Protein AF-A0A7Z8G4G0-F1 (afdb_monomer)

Mean predicted aligned error: 8.65 Å

pLDDT: mean 87.5, std 10.57, range [51.09, 97.0]

Foldseek 3Di:
DDDDPPDPPPDDPVVVVVVVVVVVVVCVVVVVVVVVVVVVVVVVVQVVLQVLVLVLLVVVCVVVPNFQADDPVNSCVVVSDPPVSSVVCVVQVWDGDRNHIDGDD

Solvent-accessible surface area (backbone atoms only — not comparable to full-atom values): 6206 Å² total; per-residue (Å²): 137,86,84,79,78,82,82,82,85,81,79,52,72,66,56,54,50,54,50,52,51,54,51,50,56,50,47,66,60,47,51,60,57,52,51,54,50,51,51,52,50,52,50,54,52,48,54,52,47,48,52,53,52,43,53,42,48,53,53,50,26,70,75,69,64,70,64,81,60,55,49,69,68,55,35,38,75,73,62,68,37,54,70,69,5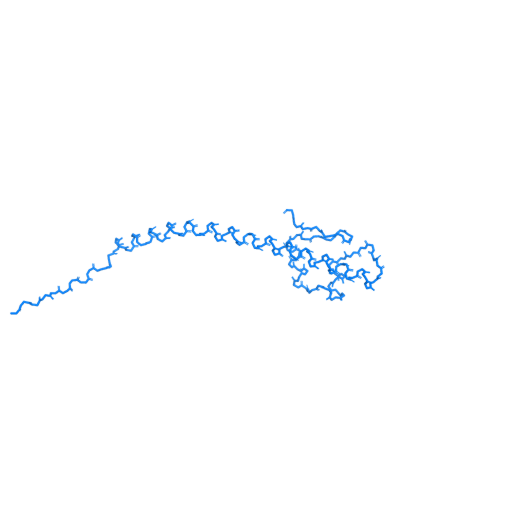3,51,51,51,37,53,77,54,50,43,44,65,61,39,78,46,69,43,67,50,134

Secondary structure (DSSP, 8-state):
------------HHHHHHHHHHHHHHHHHHHHHHHHHHHHHHHHHHHHHHHHHHHHHHHHHHHHT--S---HHHHHHTTSS-HHHHHHHHHTT-EEETTEEE---

Structure (mmCIF, N/CA/C/O backbone):
data_AF-A0A7Z8G4G0-F1
#
_entry.id   AF-A0A7Z8G4G0-F1
#
loop_
_atom_site.group_PDB
_atom_site.id
_atom_site.type_symbol
_atom_site.label_atom_id
_atom_site.label_alt_id
_atom_site.label_comp_id
_atom_site.label_asym_id
_atom_site.label_entity_id
_atom_site.label_seq_id
_atom_site.pdbx_PDB_ins_code
_atom_site.Cartn_x
_atom_site.Cartn_y
_atom_site.Cartn_z
_atom_site.occupancy
_atom_site.B_iso_or_equiv
_atom_site.auth_seq_id
_atom_site.auth_comp_id
_atom_site.auth_asym_id
_atom_site.auth_atom_id
_atom_site.pdbx_PDB_model_num
ATOM 1 N N . MET A 1 1 ? 6.127 -0.836 -74.094 1.00 51.09 1 MET A N 1
ATOM 2 C CA . MET A 1 1 ? 5.560 -0.507 -72.765 1.00 51.09 1 MET A CA 1
ATOM 3 C C . MET A 1 1 ? 6.464 -1.092 -71.682 1.00 51.09 1 MET A C 1
ATOM 5 O O . MET A 1 1 ? 6.542 -2.308 -71.582 1.00 51.09 1 MET A O 1
ATOM 9 N N . LYS A 1 2 ? 7.212 -0.272 -70.929 1.00 52.12 2 LYS A N 1
ATOM 10 C CA . LYS A 1 2 ? 8.091 -0.760 -69.847 1.00 52.12 2 LYS A CA 1
ATOM 11 C C . LYS A 1 2 ? 7.296 -0.796 -68.535 1.00 52.12 2 LYS A C 1
ATOM 13 O O . LYS A 1 2 ? 6.942 0.255 -68.011 1.00 52.12 2 LYS A O 1
ATOM 18 N N . LYS A 1 3 ? 6.981 -1.995 -68.032 1.00 61.06 3 LYS A N 1
ATOM 19 C CA . LYS A 1 3 ? 6.353 -2.195 -66.714 1.00 61.06 3 LYS A CA 1
ATOM 20 C C . LYS A 1 3 ? 7.363 -1.822 -65.624 1.00 61.06 3 LYS A C 1
ATOM 22 O O . LYS A 1 3 ? 8.411 -2.450 -65.515 1.00 61.06 3 LYS A O 1
ATOM 27 N N . LYS A 1 4 ? 7.050 -0.792 -64.838 1.00 63.50 4 LYS A N 1
ATOM 28 C CA . LYS A 1 4 ? 7.813 -0.392 -63.651 1.00 63.50 4 LYS A CA 1
ATOM 29 C C . LYS A 1 4 ? 7.465 -1.385 -62.536 1.00 63.50 4 LYS A C 1
ATOM 31 O O . LYS A 1 4 ? 6.338 -1.380 -62.051 1.00 63.50 4 LYS A O 1
ATOM 36 N N . LEU A 1 5 ? 8.386 -2.285 -62.194 1.00 64.62 5 LEU A N 1
ATOM 37 C CA . LEU A 1 5 ? 8.231 -3.168 -61.038 1.00 64.62 5 LEU A CA 1
ATOM 38 C C . LEU A 1 5 ? 8.362 -2.302 -59.779 1.00 64.62 5 LEU A C 1
ATOM 40 O O . LEU A 1 5 ? 9.416 -1.720 -59.534 1.00 64.62 5 LEU A O 1
ATOM 44 N N . LEU A 1 6 ? 7.272 -2.148 -59.028 1.00 64.94 6 LEU A N 1
ATOM 45 C CA . LEU A 1 6 ? 7.287 -1.479 -57.729 1.00 64.94 6 LEU A CA 1
ATOM 46 C C . LEU A 1 6 ? 8.013 -2.404 -56.745 1.00 64.94 6 LEU A C 1
ATOM 48 O O . LEU A 1 6 ? 7.495 -3.448 -56.359 1.00 64.94 6 LEU A O 1
ATOM 52 N N . ASN A 1 7 ? 9.253 -2.051 -56.418 1.00 63.97 7 ASN A N 1
ATOM 53 C CA . ASN A 1 7 ? 10.113 -2.802 -55.515 1.00 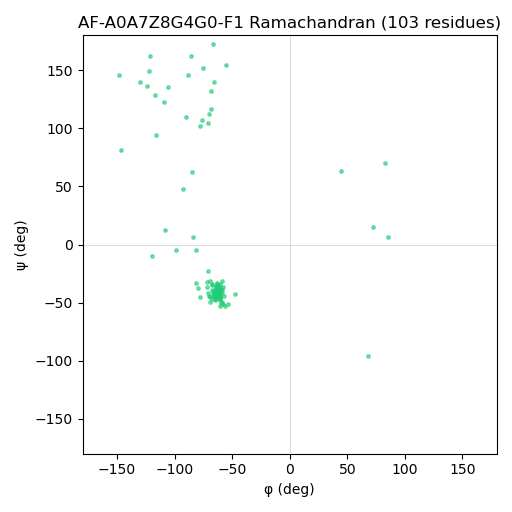63.97 7 ASN A CA 1
ATOM 54 C C . ASN A 1 7 ? 9.698 -2.530 -54.060 1.00 63.97 7 ASN A C 1
ATOM 56 O O . ASN A 1 7 ? 10.012 -1.475 -53.516 1.00 63.97 7 ASN A O 1
ATOM 60 N N . ASN A 1 8 ? 8.983 -3.473 -53.448 1.00 64.25 8 ASN A N 1
ATOM 61 C CA . ASN A 1 8 ? 8.419 -3.375 -52.096 1.00 64.25 8 ASN A CA 1
ATOM 62 C C . ASN A 1 8 ? 9.373 -3.952 -51.021 1.00 64.25 8 ASN A C 1
ATOM 64 O O . ASN A 1 8 ? 8.972 -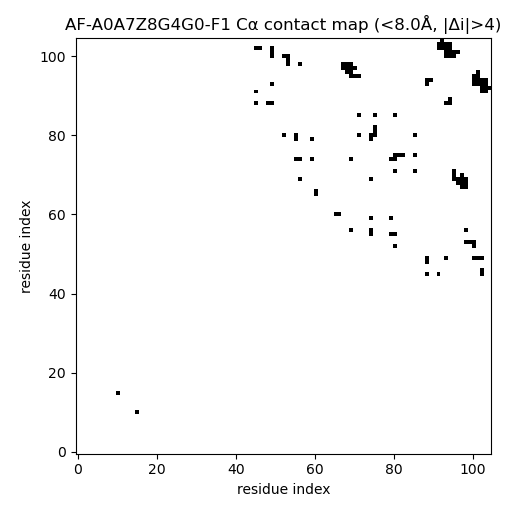4.748 -50.174 1.00 64.25 8 ASN A O 1
ATOM 68 N N . ASN A 1 9 ? 10.653 -3.572 -51.048 1.00 67.38 9 ASN A N 1
ATOM 69 C CA . ASN A 1 9 ? 11.671 -4.082 -50.115 1.00 67.38 9 ASN A CA 1
ATOM 70 C C . ASN A 1 9 ? 11.681 -3.288 -48.794 1.00 67.38 9 ASN A C 1
ATOM 72 O O . ASN A 1 9 ? 12.660 -2.612 -48.501 1.00 67.38 9 ASN A O 1
ATOM 76 N N . GLY A 1 10 ? 10.580 -3.320 -48.038 1.00 66.69 10 GLY A N 1
ATOM 77 C CA .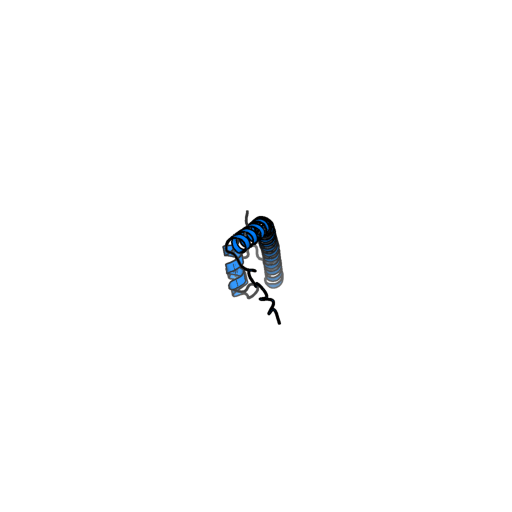 GLY A 1 10 ? 10.373 -2.465 -46.856 1.00 66.69 10 GLY A CA 1
ATOM 78 C C . GLY A 1 10 ? 10.430 -3.148 -45.485 1.00 66.69 10 GLY A C 1
ATOM 79 O O . GLY A 1 10 ? 9.980 -2.553 -44.517 1.00 66.69 10 GLY A O 1
ATOM 80 N N . PHE A 1 11 ? 10.902 -4.390 -45.379 1.00 68.44 11 PHE A N 1
ATOM 81 C CA . PHE A 1 11 ? 11.059 -5.067 -44.085 1.00 68.44 11 PHE A CA 1
ATOM 82 C C . PHE A 1 11 ? 12.269 -5.999 -44.134 1.00 68.44 11 PHE A C 1
ATOM 84 O O . PHE A 1 11 ? 12.160 -7.202 -44.375 1.00 68.44 11 PHE A O 1
ATOM 91 N N . THR A 1 12 ? 13.453 -5.431 -43.955 1.00 85.62 12 THR A N 1
ATOM 92 C CA . THR A 1 12 ? 14.682 -6.194 -43.737 1.00 85.62 12 THR A CA 1
ATOM 93 C C . THR A 1 12 ? 14.856 -6.527 -42.255 1.00 85.62 12 THR A C 1
ATOM 95 O O . THR A 1 12 ? 14.277 -5.897 -41.368 1.00 85.62 12 THR A O 1
ATOM 98 N N . LEU A 1 13 ? 15.713 -7.508 -41.956 1.00 88.31 13 LEU A N 1
ATOM 99 C CA . LEU A 1 13 ? 16.111 -7.801 -40.575 1.00 88.31 13 LEU A CA 1
ATOM 100 C C . LEU A 1 13 ? 16.774 -6.591 -39.897 1.00 88.31 13 LEU A C 1
ATOM 102 O O . LEU A 1 13 ? 16.611 -6.404 -38.696 1.00 88.31 13 LEU A O 1
ATOM 106 N N . VAL A 1 14 ? 17.481 -5.751 -40.662 1.00 89.00 14 VAL A N 1
ATOM 107 C CA . VAL A 1 14 ? 18.137 -4.541 -40.146 1.00 89.00 14 VAL A CA 1
ATOM 108 C C . VAL A 1 14 ? 17.104 -3.536 -39.635 1.00 89.00 14 VAL 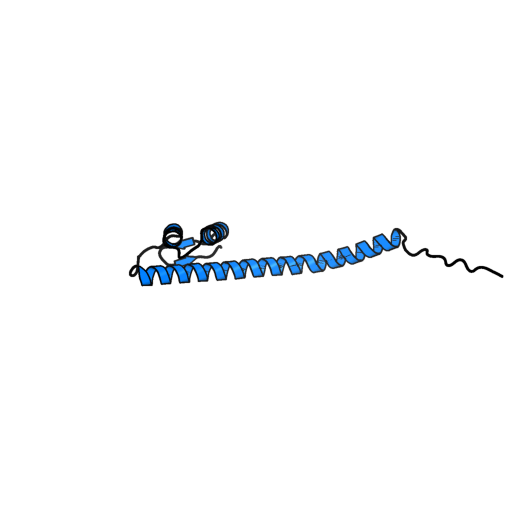A C 1
ATOM 110 O O . VAL A 1 14 ? 17.273 -2.992 -38.547 1.00 89.00 14 VAL A O 1
ATOM 113 N N . GLU A 1 15 ? 16.004 -3.339 -40.361 1.00 89.81 15 GLU A N 1
ATOM 114 C CA . GLU A 1 15 ? 14.910 -2.465 -39.916 1.00 89.81 15 GLU A CA 1
ATOM 115 C C . GLU A 1 15 ? 14.238 -3.003 -38.650 1.00 89.81 15 GLU A C 1
ATOM 117 O O . GLU A 1 15 ? 14.005 -2.238 -37.717 1.00 89.81 15 GLU A O 1
ATOM 122 N N . MET A 1 16 ? 14.026 -4.320 -38.548 1.00 89.62 16 MET A N 1
ATOM 123 C CA . MET A 1 16 ? 13.491 -4.923 -37.321 1.00 89.62 16 MET A CA 1
ATOM 124 C C . MET A 1 16 ? 14.432 -4.755 -36.123 1.00 89.62 16 MET A C 1
ATOM 126 O O . MET A 1 16 ? 13.968 -4.476 -35.019 1.00 89.62 16 MET A O 1
ATOM 130 N N . ILE A 1 17 ? 15.748 -4.865 -36.325 1.00 93.12 17 ILE A N 1
ATOM 131 C CA . ILE A 1 17 ? 16.739 -4.639 -35.264 1.00 93.12 17 ILE A CA 1
ATOM 132 C C . ILE A 1 17 ? 16.710 -3.180 -34.796 1.00 93.12 17 ILE A C 1
ATOM 134 O O . ILE A 1 17 ? 16.688 -2.937 -33.590 1.00 93.12 17 ILE A O 1
ATOM 138 N N . LEU A 1 18 ? 16.659 -2.211 -35.716 1.00 92.69 18 LEU A N 1
ATOM 139 C CA . LEU A 1 18 ? 16.573 -0.791 -35.358 1.00 92.69 18 LEU A CA 1
ATOM 140 C C . LEU A 1 18 ? 15.271 -0.460 -34.617 1.00 92.69 18 LEU A C 1
ATOM 142 O O . LEU A 1 18 ? 15.294 0.302 -33.652 1.00 92.69 18 LEU A O 1
ATOM 146 N N . VAL A 1 19 ? 14.148 -1.071 -35.000 1.00 94.62 19 VAL A N 1
ATOM 147 C CA . VAL A 1 19 ? 12.867 -0.904 -34.297 1.00 94.62 19 VAL A CA 1
ATOM 148 C C . VAL A 1 19 ? 12.939 -1.470 -32.878 1.00 94.62 19 VAL A C 1
ATOM 150 O O . VAL A 1 19 ? 12.573 -0.780 -31.926 1.00 94.62 19 VAL A O 1
ATOM 153 N N . LEU A 1 20 ? 13.452 -2.692 -32.705 1.00 94.31 20 LEU A N 1
ATOM 154 C CA . LEU A 1 20 ? 13.619 -3.291 -31.376 1.00 94.31 20 LEU A CA 1
ATOM 155 C C . LEU A 1 20 ? 14.610 -2.503 -30.512 1.00 94.31 20 LEU A C 1
ATOM 157 O O . LEU A 1 20 ? 14.408 -2.390 -29.304 1.00 94.31 20 LEU A O 1
ATOM 161 N N . PHE A 1 21 ? 15.641 -1.916 -31.122 1.00 95.38 21 PHE A N 1
ATOM 162 C CA . PHE A 1 21 ? 16.581 -1.028 -30.445 1.00 95.38 21 PHE A CA 1
ATOM 163 C C . PHE A 1 21 ? 15.902 0.247 -29.928 1.00 95.38 21 PHE A C 1
ATOM 165 O O . PHE A 1 21 ? 16.074 0.609 -28.768 1.00 95.38 21 PHE A O 1
ATOM 172 N N . VAL A 1 22 ? 15.081 0.911 -30.741 1.00 96.44 22 VAL A N 1
ATOM 173 C CA . VAL A 1 22 ? 14.346 2.102 -30.287 1.00 96.44 22 VAL A CA 1
ATOM 174 C C . VAL A 1 22 ? 13.327 1.738 -29.201 1.00 96.44 22 VAL A C 1
ATOM 176 O O . VAL A 1 22 ? 13.262 2.415 -28.175 1.00 96.44 22 VAL A O 1
ATOM 179 N N . ILE A 1 23 ? 12.566 0.648 -29.371 1.00 96.75 23 ILE A N 1
ATOM 180 C CA . ILE A 1 23 ? 11.585 0.197 -28.369 1.00 96.75 23 ILE A CA 1
ATOM 181 C C . ILE A 1 23 ? 12.277 -0.160 -27.049 1.00 96.75 23 ILE A C 1
ATOM 183 O O . ILE A 1 23 ? 11.761 0.186 -25.989 1.00 96.75 23 ILE A O 1
ATOM 187 N N . SER A 1 24 ? 13.444 -0.807 -27.078 1.00 96.31 24 SER A N 1
ATOM 188 C CA . SER A 1 24 ? 14.160 -1.180 -25.853 1.00 96.31 24 SER A CA 1
ATOM 189 C C . SER A 1 24 ? 14.615 0.044 -25.054 1.00 96.31 24 SER A C 1
ATOM 191 O O . SER A 1 24 ? 14.422 0.076 -23.838 1.00 96.31 24 SER A O 1
ATOM 193 N N . VAL A 1 25 ? 15.115 1.090 -25.723 1.00 96.31 25 VAL A N 1
ATOM 194 C CA . VAL A 1 25 ? 15.455 2.370 -25.079 1.00 96.31 25 VAL A CA 1
ATOM 195 C C . VAL A 1 25 ? 14.213 3.011 -24.456 1.00 96.31 25 VAL A C 1
ATOM 197 O O . VAL A 1 25 ? 14.258 3.448 -23.306 1.00 96.31 25 VAL A O 1
ATOM 200 N N . LEU A 1 26 ? 13.080 3.014 -25.167 1.00 97.00 26 LEU A N 1
ATOM 201 C CA . LEU A 1 26 ? 11.818 3.526 -24.623 1.00 97.00 26 LEU A CA 1
ATOM 202 C C . LEU A 1 26 ? 11.356 2.729 -23.393 1.00 97.00 26 LEU A C 1
ATOM 204 O O . LEU A 1 26 ? 10.946 3.330 -22.401 1.00 97.00 26 LEU A O 1
ATOM 208 N N . LEU A 1 27 ? 11.462 1.396 -23.410 1.00 96.19 27 LEU A N 1
ATOM 209 C CA . LEU A 1 27 ? 11.103 0.546 -22.269 1.00 96.19 27 LEU A CA 1
ATOM 210 C C . LEU A 1 27 ? 11.970 0.838 -21.040 1.00 96.19 27 LEU A C 1
ATOM 212 O O . LEU A 1 27 ? 11.431 0.934 -19.937 1.00 96.19 27 LEU A O 1
ATOM 216 N N . ILE A 1 28 ? 13.278 1.045 -21.219 1.00 95.88 28 ILE A N 1
ATOM 217 C CA . ILE A 1 28 ? 14.194 1.413 -20.126 1.00 95.88 28 ILE A CA 1
ATOM 218 C C . ILE A 1 28 ? 13.785 2.740 -19.477 1.00 95.88 28 ILE A C 1
ATOM 220 O O . ILE A 1 28 ? 13.944 2.890 -18.270 1.00 95.88 28 ILE A O 1
ATOM 224 N N . LEU A 1 29 ? 13.235 3.691 -20.236 1.00 94.56 29 LEU A N 1
ATOM 225 C CA . LEU A 1 29 ? 12.748 4.963 -19.689 1.00 94.56 29 LEU A CA 1
ATOM 226 C C . LEU A 1 29 ? 11.364 4.834 -19.031 1.00 94.56 29 LEU A C 1
ATOM 228 O O . LEU A 1 29 ? 11.108 5.451 -17.996 1.00 94.56 29 LEU A O 1
ATOM 232 N N . VAL A 1 30 ? 10.465 4.027 -19.601 1.00 95.31 30 VAL A N 1
ATOM 233 C CA . VAL A 1 30 ? 9.074 3.898 -19.133 1.00 95.31 30 VAL A CA 1
ATOM 234 C C . VAL A 1 30 ? 8.960 3.024 -17.883 1.00 95.31 30 VAL A C 1
ATOM 236 O O . VAL A 1 30 ? 8.283 3.416 -16.931 1.00 95.31 30 VAL A O 1
ATOM 239 N N . ILE A 1 31 ? 9.631 1.869 -17.845 1.00 95.38 31 ILE A N 1
ATOM 240 C CA . ILE A 1 31 ? 9.568 0.916 -16.724 1.00 95.38 31 ILE A CA 1
ATOM 241 C C . ILE A 1 31 ? 9.885 1.564 -15.364 1.00 95.38 31 ILE A C 1
ATOM 243 O O . ILE A 1 31 ? 9.058 1.426 -14.461 1.00 95.38 31 ILE A O 1
ATOM 247 N N . PRO A 1 32 ? 10.997 2.306 -15.166 1.00 94.00 32 PRO A N 1
ATOM 248 C CA . PRO A 1 32 ? 11.296 2.899 -13.864 1.00 94.00 32 PRO A CA 1
ATOM 249 C C . PRO A 1 32 ? 10.239 3.923 -13.444 1.00 94.00 32 PRO A C 1
ATOM 251 O O . PRO A 1 32 ? 9.934 4.036 -12.258 1.00 94.00 32 PRO A O 1
ATOM 254 N N . ASN A 1 33 ? 9.645 4.647 -14.395 1.00 93.69 33 ASN A N 1
ATOM 255 C CA . ASN A 1 33 ? 8.596 5.615 -14.096 1.00 93.69 33 ASN A CA 1
ATOM 256 C C . ASN A 1 33 ? 7.269 4.937 -13.703 1.00 93.69 33 ASN A C 1
ATOM 258 O O . ASN A 1 33 ? 6.560 5.430 -12.825 1.00 93.69 33 ASN A O 1
ATOM 262 N N . VAL A 1 34 ? 6.933 3.799 -14.320 1.00 94.81 34 VAL A N 1
ATOM 263 C CA . VAL A 1 34 ? 5.747 2.998 -13.966 1.00 94.81 34 VAL A CA 1
ATOM 264 C C . VAL A 1 34 ? 5.925 2.328 -12.603 1.00 94.81 34 VAL A C 1
ATOM 266 O O . VAL A 1 34 ? 5.017 2.390 -11.773 1.00 94.81 34 VAL A O 1
ATOM 269 N N . THR A 1 35 ? 7.093 1.739 -12.336 1.00 94.06 35 THR A N 1
ATOM 270 C CA . THR A 1 35 ? 7.382 1.081 -11.052 1.00 94.06 35 THR A CA 1
ATOM 271 C C . THR A 1 35 ? 7.288 2.064 -9.885 1.00 94.06 35 THR A C 1
ATOM 273 O O . THR A 1 35 ? 6.572 1.787 -8.927 1.00 94.06 35 THR A O 1
ATOM 276 N N . LYS A 1 36 ? 7.885 3.258 -10.004 1.00 93.56 36 LYS A N 1
ATOM 277 C CA . LYS A 1 36 ? 7.797 4.306 -8.968 1.00 93.56 36 LYS A CA 1
ATOM 278 C C . LYS A 1 36 ? 6.362 4.761 -8.692 1.00 93.56 36 LYS A C 1
ATOM 280 O O . LYS A 1 36 ? 5.991 4.996 -7.546 1.00 93.56 36 LYS A O 1
ATOM 285 N N . GLN A 1 37 ? 5.536 4.894 -9.733 1.00 93.44 37 GLN A N 1
ATOM 286 C CA . GLN A 1 37 ? 4.122 5.245 -9.559 1.00 93.44 37 GLN A CA 1
ATOM 287 C C . GLN A 1 37 ? 3.348 4.135 -8.850 1.00 93.44 37 GLN A C 1
ATOM 289 O O . GLN A 1 37 ? 2.546 4.425 -7.965 1.00 93.44 37 GLN A O 1
ATOM 294 N N . LYS A 1 38 ? 3.609 2.872 -9.201 1.00 93.25 38 LYS A N 1
ATOM 295 C CA . LYS A 1 38 ? 3.001 1.718 -8.535 1.00 93.25 38 LYS A CA 1
ATOM 296 C C . LYS A 1 38 ? 3.364 1.672 -7.050 1.00 93.25 38 LYS A C 1
ATOM 298 O O . LYS A 1 38 ? 2.466 1.498 -6.235 1.00 93.25 38 LYS A O 1
ATOM 303 N N . GLU A 1 39 ? 4.636 1.868 -6.708 1.00 92.44 39 GLU A N 1
ATOM 304 C CA . GLU A 1 39 ? 5.099 1.946 -5.314 1.00 92.44 39 GLU A CA 1
ATOM 305 C C . GLU A 1 39 ? 4.396 3.081 -4.564 1.00 92.44 39 GLU A C 1
ATOM 307 O O . GLU A 1 39 ? 3.797 2.848 -3.518 1.00 92.44 39 GLU A O 1
ATOM 312 N N . LYS A 1 40 ? 4.360 4.294 -5.132 1.00 92.88 40 LYS A N 1
ATOM 313 C CA . LYS A 1 40 ? 3.662 5.438 -4.523 1.00 92.88 40 LYS A CA 1
ATOM 314 C C . LYS A 1 40 ? 2.178 5.154 -4.264 1.00 92.88 40 LYS A C 1
ATOM 316 O O . LYS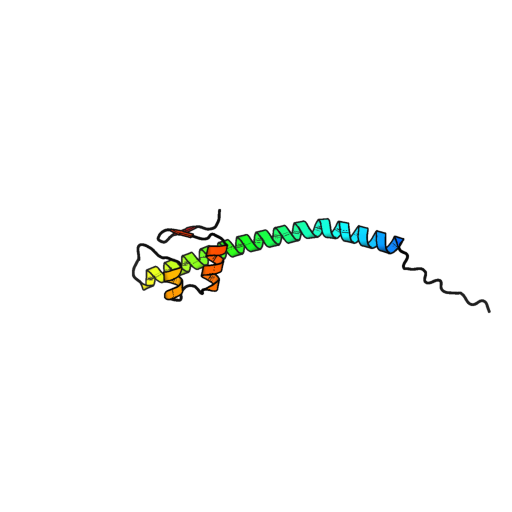 A 1 40 ? 1.663 5.511 -3.208 1.00 92.88 40 LYS A O 1
ATOM 321 N N . ILE A 1 41 ? 1.487 4.541 -5.226 1.00 93.19 41 ILE A N 1
ATOM 322 C CA . ILE A 1 41 ? 0.072 4.173 -5.083 1.00 93.19 41 ILE A CA 1
ATOM 323 C C . ILE A 1 41 ? -0.100 3.115 -3.989 1.00 93.19 41 ILE A C 1
ATOM 325 O O . ILE A 1 41 ? -1.051 3.198 -3.215 1.00 93.19 41 ILE A O 1
ATOM 329 N N . ASP A 1 42 ? 0.809 2.143 -3.902 1.00 92.12 42 ASP A N 1
ATOM 330 C CA . ASP A 1 42 ? 0.755 1.112 -2.868 1.00 92.12 42 ASP A CA 1
ATOM 331 C C . ASP A 1 42 ? 0.963 1.691 -1.461 1.00 92.12 42 ASP A C 1
ATOM 333 O O . ASP A 1 42 ? 0.204 1.352 -0.549 1.00 92.12 42 ASP A O 1
ATOM 337 N N . HIS A 1 43 ? 1.906 2.624 -1.296 1.00 91.38 43 HIS A N 1
ATOM 338 C CA . HIS A 1 43 ? 2.096 3.368 -0.047 1.00 91.38 43 HIS A CA 1
ATOM 339 C C . HIS A 1 43 ? 0.849 4.179 0.315 1.00 91.38 43 HIS A C 1
ATOM 341 O O . HIS A 1 43 ? 0.271 3.962 1.375 1.00 91.38 43 HIS A O 1
ATOM 347 N N . GLN A 1 44 ? 0.341 5.005 -0.605 1.00 93.00 44 GLN A N 1
ATOM 348 C CA . GLN A 1 44 ? -0.856 5.816 -0.359 1.00 93.00 44 GLN A CA 1
ATOM 349 C C . GLN A 1 44 ? -2.089 4.962 -0.019 1.00 93.00 44 GLN A C 1
ATOM 351 O O . GLN A 1 44 ? -2.911 5.346 0.813 1.00 93.00 44 GLN A O 1
ATOM 356 N N . GLY A 1 45 ? -2.234 3.802 -0.667 1.00 93.12 45 GLY A N 1
ATOM 357 C CA . GLY A 1 45 ? -3.298 2.845 -0.370 1.00 93.12 45 GLY A CA 1
ATOM 358 C C . GLY A 1 45 ? -3.131 2.171 0.993 1.00 93.12 45 GLY A C 1
ATOM 359 O O . GLY A 1 45 ? -4.127 1.849 1.639 1.00 93.12 45 GLY A O 1
ATOM 360 N N . THR A 1 46 ? -1.890 1.976 1.443 1.00 92.75 46 THR A N 1
ATOM 361 C CA . THR A 1 46 ? -1.578 1.469 2.787 1.00 92.75 46 THR A CA 1
ATOM 362 C C . THR A 1 46 ? -1.923 2.502 3.849 1.00 92.75 46 THR A C 1
ATOM 364 O O . THR A 1 46 ? -2.610 2.158 4.806 1.00 92.75 46 THR A O 1
ATOM 367 N N . ASP A 1 47 ? -1.550 3.763 3.641 1.00 92.25 47 ASP A N 1
ATOM 368 C CA . ASP A 1 47 ? -1.877 4.862 4.555 1.00 92.25 47 ASP A CA 1
ATOM 369 C C . ASP A 1 47 ? -3.393 5.047 4.671 1.00 92.25 47 ASP A C 1
ATOM 371 O O . ASP A 1 47 ? -3.943 5.128 5.765 1.00 92.25 47 ASP A O 1
ATOM 375 N N . ALA A 1 48 ? -4.105 5.002 3.541 1.00 93.38 48 ALA A N 1
ATOM 376 C CA . ALA A 1 48 ? -5.563 5.043 3.546 1.00 93.38 48 ALA A CA 1
ATOM 377 C C . ALA A 1 48 ? -6.174 3.853 4.308 1.00 93.38 48 ALA A C 1
ATOM 379 O O . ALA A 1 48 ? -7.183 4.009 4.994 1.00 93.38 48 ALA A O 1
ATOM 380 N N . LEU A 1 49 ? -5.574 2.661 4.208 1.00 93.31 49 LEU A N 1
ATOM 381 C CA . LEU A 1 49 ? -6.018 1.495 4.968 1.00 93.31 49 LEU A CA 1
ATOM 382 C C . LEU A 1 49 ? -5.778 1.674 6.474 1.00 93.31 49 LEU A C 1
ATOM 384 O O . LEU A 1 49 ? -6.655 1.293 7.246 1.00 93.31 49 LEU A O 1
ATOM 388 N N . VAL A 1 50 ? -4.653 2.270 6.886 1.00 93.50 50 VAL A N 1
ATOM 389 C CA . VAL A 1 50 ? -4.392 2.643 8.289 1.00 93.50 50 VAL A CA 1
ATOM 390 C C . VAL A 1 50 ? -5.505 3.554 8.799 1.00 93.50 50 VAL A C 1
ATOM 392 O O . VAL A 1 50 ? -6.167 3.193 9.768 1.00 93.50 50 VAL A O 1
ATOM 395 N N . THR A 1 51 ? -5.805 4.642 8.084 1.00 93.38 51 THR A N 1
ATOM 396 C CA . THR A 1 51 ? -6.877 5.576 8.464 1.00 93.38 51 THR A CA 1
ATOM 397 C C . THR A 1 51 ? -8.238 4.890 8.558 1.00 93.38 51 THR A C 1
ATOM 399 O O . THR A 1 51 ? -8.991 5.129 9.496 1.00 93.38 51 THR A O 1
ATOM 402 N N . VAL A 1 52 ? -8.568 3.991 7.624 1.00 93.56 52 VAL A N 1
ATOM 403 C CA . VAL A 1 52 ? -9.825 3.229 7.692 1.00 93.56 52 VAL A CA 1
ATOM 404 C C . VAL A 1 52 ? -9.884 2.386 8.964 1.00 93.56 52 VAL A C 1
ATOM 406 O O . VAL A 1 52 ? -10.922 2.373 9.622 1.00 93.56 52 VAL A O 1
ATOM 409 N N . VAL A 1 53 ? -8.800 1.689 9.315 1.00 93.69 53 VAL A N 1
ATOM 410 C CA . VAL A 1 53 ? -8.739 0.875 10.538 1.00 93.69 53 VAL A CA 1
ATOM 411 C C . VAL A 1 53 ? -8.859 1.756 11.782 1.00 93.69 53 VAL A C 1
ATOM 413 O O . VAL A 1 53 ? -9.623 1.401 12.674 1.00 93.69 53 VAL A O 1
ATOM 416 N N . GLU A 1 54 ? -8.192 2.911 11.825 1.00 93.06 54 GLU A N 1
ATOM 417 C CA . GLU A 1 54 ? -8.319 3.891 12.917 1.00 93.06 54 GLU A CA 1
ATOM 418 C C . GLU A 1 54 ? -9.768 4.348 13.087 1.00 93.06 54 GLU A C 1
ATOM 420 O O . GLU A 1 54 ? -10.334 4.207 14.169 1.00 93.06 54 GLU A O 1
ATOM 425 N N . THR A 1 55 ? -10.421 4.772 12.002 1.00 93.56 55 THR A N 1
ATOM 426 C CA . THR A 1 55 ? -11.837 5.162 12.036 1.00 93.56 55 THR A CA 1
ATOM 427 C C . THR A 1 55 ? -12.726 4.014 12.521 1.00 93.56 55 THR A C 1
ATOM 429 O O . THR A 1 55 ? -13.663 4.233 13.282 1.00 93.56 55 THR A O 1
ATOM 432 N N . GLN A 1 56 ? -12.451 2.769 12.117 1.00 93.75 56 GLN A N 1
ATOM 433 C CA . GLN A 1 56 ? -13.226 1.617 12.589 1.00 93.75 56 GLN A CA 1
ATOM 434 C C . GLN A 1 56 ? -13.020 1.335 14.083 1.00 93.75 56 GLN A C 1
ATOM 436 O O . GLN A 1 56 ? -13.962 0.926 14.760 1.00 93.75 56 GLN A O 1
ATOM 441 N N . ILE A 1 57 ? -11.817 1.562 14.608 1.00 92.56 57 ILE A N 1
ATOM 442 C CA . ILE A 1 57 ? -11.526 1.451 16.041 1.00 92.56 57 ILE A CA 1
ATOM 443 C C . ILE A 1 57 ? -12.271 2.536 16.825 1.00 92.56 57 ILE A C 1
ATOM 445 O O . ILE A 1 57 ? -12.875 2.227 17.853 1.00 92.56 57 ILE A O 1
ATOM 449 N N . GLU A 1 58 ? -12.272 3.775 16.336 1.00 90.81 58 GLU A N 1
ATOM 450 C CA . GLU A 1 58 ? -13.001 4.892 16.949 1.00 90.81 58 GLU A CA 1
ATOM 451 C C . GLU A 1 58 ? -14.511 4.627 16.988 1.00 90.81 58 GLU A C 1
ATOM 453 O O . GLU A 1 58 ? -15.142 4.776 18.035 1.00 90.81 58 GLU A O 1
ATOM 458 N N . LEU A 1 59 ? -15.091 4.160 15.878 1.00 91.25 59 LEU A N 1
ATOM 459 C CA . LEU A 1 59 ? -16.509 3.791 15.819 1.00 91.25 59 LEU A CA 1
ATOM 460 C C . LEU A 1 59 ? -16.836 2.646 16.787 1.00 91.25 59 LEU A C 1
ATOM 462 O O . LEU A 1 59 ? -17.832 2.710 17.509 1.00 91.25 59 LEU A O 1
ATOM 466 N N . TYR A 1 60 ? -15.970 1.631 16.860 1.00 91.25 60 TYR A N 1
ATOM 467 C CA . TYR A 1 60 ? -16.125 0.530 17.810 1.00 91.25 60 TYR A CA 1
ATOM 468 C C . TYR A 1 60 ? -16.112 1.021 19.267 1.00 91.25 60 TYR A C 1
ATOM 470 O O . TYR A 1 60 ? -16.928 0.582 20.080 1.00 91.25 60 TYR A O 1
ATOM 478 N N . GLN A 1 61 ? -15.217 1.951 19.611 1.00 90.00 61 GLN A N 1
ATOM 479 C CA . GLN A 1 61 ? -15.147 2.542 20.952 1.00 90.00 61 GLN A CA 1
ATOM 480 C C . GLN A 1 61 ? -16.371 3.391 21.283 1.00 90.00 61 GLN A C 1
ATOM 482 O O . GL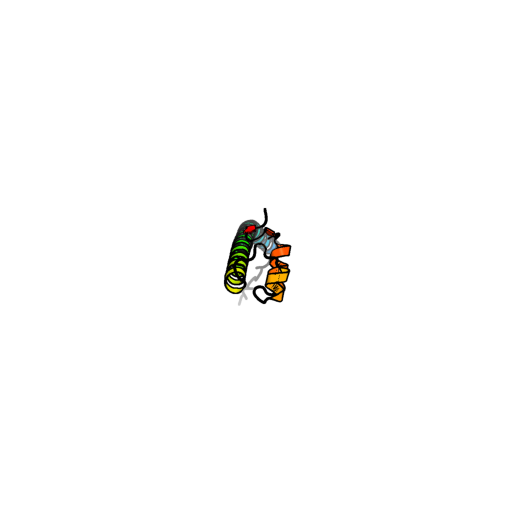N A 1 61 ? -16.870 3.311 22.409 1.00 90.00 61 GLN A O 1
ATOM 487 N N . LEU A 1 62 ? -16.870 4.161 20.312 1.00 89.50 62 LEU A N 1
ATOM 488 C CA . LEU A 1 62 ? -18.063 4.984 20.475 1.00 89.50 62 LEU A CA 1
ATOM 489 C C . LEU A 1 62 ? -19.297 4.125 20.787 1.00 89.50 62 LEU A C 1
ATOM 491 O O . LEU A 1 62 ? -20.092 4.482 21.652 1.00 89.50 62 LEU A O 1
ATOM 495 N N . GLU A 1 63 ? -19.439 2.976 20.125 1.00 89.44 63 GLU A N 1
ATOM 496 C CA . GLU A 1 63 ? -20.581 2.080 20.330 1.00 89.44 63 GLU A CA 1
ATOM 497 C C . GLU A 1 63 ? -20.455 1.171 21.561 1.00 89.44 63 GLU A C 1
ATOM 499 O O . GLU A 1 63 ? -21.466 0.830 22.180 1.00 89.44 63 GLU A O 1
ATOM 504 N N . LYS A 1 64 ? -19.240 0.733 21.916 1.00 87.06 64 LYS A N 1
ATOM 505 C CA . LYS A 1 64 ? -19.010 -0.221 23.020 1.00 87.06 64 LYS A CA 1
ATOM 506 C C . LYS A 1 64 ? -18.591 0.422 24.340 1.00 87.06 64 LYS A C 1
ATOM 508 O O . LYS A 1 64 ? -18.514 -0.291 25.336 1.00 87.06 64 LYS A O 1
ATOM 513 N N . GLY A 1 65 ? -18.375 1.735 24.364 1.00 79.88 65 GLY A N 1
ATOM 514 C CA . GLY A 1 65 ? -18.069 2.496 25.574 1.00 79.88 65 GLY A CA 1
ATOM 515 C C . GLY A 1 65 ? -16.594 2.452 25.969 1.00 79.88 65 GLY A C 1
ATOM 516 O O . GLY A 1 65 ? -16.259 1.862 26.990 1.00 79.88 65 GLY A O 1
ATOM 517 N N . ASN A 1 66 ? -15.732 3.107 25.178 1.00 74.62 66 ASN A N 1
ATOM 518 C CA . ASN A 1 66 ? -14.307 3.355 25.464 1.00 74.62 66 ASN A CA 1
ATOM 519 C C . ASN A 1 66 ? -13.554 2.132 26.016 1.00 74.62 66 ASN A C 1
ATOM 521 O O . ASN A 1 66 ? -13.043 2.128 27.134 1.00 74.62 66 ASN A O 1
ATOM 525 N N . VAL A 1 67 ? -13.482 1.085 25.196 1.00 81.12 67 VAL A N 1
ATOM 526 C CA . VAL A 1 67 ? -12.668 -0.102 25.475 1.00 81.12 67 VAL A CA 1
ATOM 527 C C . VAL A 1 67 ? -11.168 0.220 25.467 1.00 81.12 67 VAL A C 1
ATOM 529 O O . VAL A 1 67 ? -10.682 0.939 24.599 1.00 81.12 67 VAL A O 1
ATOM 532 N N . GLU A 1 68 ? -10.419 -0.371 26.401 1.00 76.38 68 GLU A N 1
ATOM 533 C CA . GLU A 1 68 ? -8.969 -0.147 26.541 1.00 76.38 68 GLU A CA 1
ATOM 534 C C . GLU A 1 68 ? -8.134 -0.783 25.415 1.00 76.38 68 GLU A C 1
ATOM 536 O O . GLU A 1 68 ? -7.004 -0.368 25.160 1.00 76.38 68 GLU A O 1
ATOM 541 N N . SER A 1 69 ? -8.667 -1.802 24.732 1.00 84.62 69 SER A N 1
ATOM 542 C CA . SER A 1 69 ? -7.979 -2.459 23.620 1.00 84.62 69 SER A CA 1
ATOM 543 C C . SER A 1 69 ? -8.940 -2.977 22.555 1.00 84.62 69 SER A C 1
ATOM 545 O O . SER A 1 69 ? -10.053 -3.424 22.848 1.00 84.62 69 SER A O 1
ATOM 547 N N . VAL A 1 70 ? -8.490 -2.916 21.303 1.00 89.12 70 VAL A N 1
ATOM 548 C CA . VAL A 1 70 ? -9.199 -3.409 20.125 1.00 89.12 70 VAL A CA 1
ATOM 549 C C . VAL A 1 70 ? -8.254 -4.292 19.316 1.00 89.12 70 VAL A C 1
ATOM 551 O O . VAL A 1 70 ? -7.076 -3.983 19.161 1.00 89.12 70 VAL A O 1
ATOM 554 N N . THR A 1 71 ? -8.765 -5.402 18.784 1.00 91.88 71 THR A N 1
ATOM 555 C CA . THR A 1 71 ? -8.010 -6.271 17.871 1.00 91.88 71 THR A CA 1
ATOM 556 C C . THR A 1 71 ? -8.715 -6.411 16.528 1.00 91.88 71 THR A C 1
ATOM 558 O O . THR A 1 71 ? -9.918 -6.164 16.401 1.00 91.88 71 THR A O 1
ATOM 561 N N . PHE A 1 72 ? -7.977 -6.860 15.512 1.00 92.00 72 PHE A N 1
ATOM 562 C CA . PHE A 1 72 ? -8.550 -7.136 14.196 1.00 92.00 72 PHE A CA 1
ATOM 563 C C . PHE A 1 72 ? -9.686 -8.162 14.258 1.00 92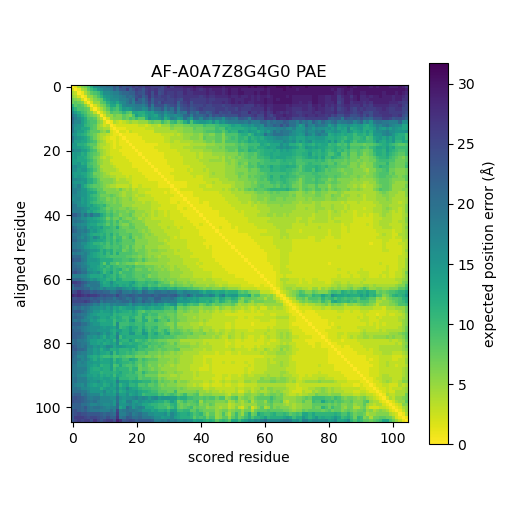.00 72 PHE A C 1
ATOM 565 O O . PHE A 1 72 ? -10.679 -8.012 13.556 1.00 92.00 72 PHE A O 1
ATOM 572 N N . GLU A 1 73 ? -9.575 -9.173 15.120 1.00 91.75 73 GLU A N 1
ATOM 573 C CA . GLU A 1 73 ? -10.596 -10.206 15.301 1.00 91.75 73 GLU A CA 1
ATOM 574 C C . GLU A 1 73 ? -11.877 -9.627 15.915 1.00 91.75 73 GLU A C 1
ATOM 576 O O . GLU A 1 73 ? -12.973 -10.071 15.574 1.00 91.75 73 GLU A O 1
ATOM 581 N N . MET A 1 74 ? -11.759 -8.631 16.802 1.00 90.44 74 MET A N 1
ATOM 582 C CA . MET A 1 74 ? -12.912 -7.924 17.373 1.00 90.44 74 MET A CA 1
ATOM 583 C C . MET A 1 74 ? -13.625 -7.102 16.298 1.00 90.44 74 MET A C 1
ATOM 585 O O . MET A 1 74 ? -14.842 -7.217 16.156 1.00 90.44 74 MET A O 1
ATOM 589 N N . LEU A 1 75 ? -12.870 -6.341 15.499 1.00 91.50 75 LEU A N 1
ATOM 590 C CA . LEU A 1 75 ? -13.412 -5.540 14.396 1.00 91.50 75 LEU A CA 1
ATOM 591 C C . LEU A 1 75 ? -14.035 -6.406 13.295 1.00 91.50 75 LEU A C 1
ATOM 593 O O . LEU A 1 75 ? -15.054 -6.027 12.722 1.00 91.50 75 LEU A O 1
ATOM 597 N N . GLU A 1 76 ? -13.460 -7.576 13.015 1.00 93.69 76 GLU A N 1
ATOM 598 C CA . GLU A 1 76 ? -13.996 -8.528 12.039 1.00 93.69 76 GLU A CA 1
ATOM 599 C C . GLU A 1 76 ? -15.300 -9.163 12.522 1.00 93.69 76 GLU A C 1
ATOM 601 O O . GLU A 1 76 ? -16.301 -9.151 11.806 1.00 93.69 76 GLU A O 1
ATOM 606 N N . LYS A 1 77 ? -15.319 -9.675 13.759 1.00 91.94 77 LYS A N 1
ATOM 607 C CA . LYS A 1 77 ? -16.514 -10.300 14.345 1.00 91.94 77 LYS A CA 1
ATOM 608 C C . LYS A 1 77 ? -17.661 -9.313 14.522 1.00 91.94 77 LYS A C 1
ATOM 610 O O . LYS A 1 77 ? -18.814 -9.693 14.346 1.00 91.94 77 LYS A O 1
ATOM 615 N N . ALA A 1 78 ? -17.349 -8.070 14.878 1.00 90.31 78 ALA A N 1
ATOM 616 C CA . ALA A 1 78 ? -18.338 -7.012 15.032 1.00 90.31 78 ALA A CA 1
ATOM 617 C C . ALA A 1 78 ? -18.745 -6.363 13.693 1.00 90.31 78 ALA A C 1
ATOM 619 O O . ALA A 1 78 ? -19.662 -5.550 13.673 1.00 90.31 78 ALA A O 1
ATOM 620 N N . GLY A 1 79 ? -18.113 -6.743 12.575 1.00 91.62 79 GLY A N 1
ATOM 621 C CA . GLY A 1 79 ? -18.505 -6.322 11.227 1.00 91.62 79 GLY A CA 1
ATOM 622 C C . GLY A 1 79 ? -17.945 -4.975 10.760 1.00 91.62 79 GLY A C 1
ATOM 623 O O . GLY A 1 79 ? -18.291 -4.536 9.665 1.00 91.62 79 GLY A O 1
ATOM 624 N N . TYR A 1 80 ? -17.057 -4.343 11.529 1.00 92.00 80 TYR A N 1
ATOM 625 C CA . TYR A 1 80 ? -16.402 -3.083 11.155 1.00 92.00 80 TYR A CA 1
ATOM 626 C C . TYR A 1 80 ? -15.364 -3.273 10.044 1.00 92.00 80 TYR A C 1
ATOM 628 O O . TYR A 1 80 ? -15.168 -2.400 9.201 1.00 92.00 80 TYR A O 1
ATOM 636 N N . LEU A 1 81 ? -14.706 -4.436 10.001 1.00 93.31 81 LEU A N 1
ATOM 637 C CA . LEU A 1 81 ? -13.762 -4.788 8.940 1.00 93.31 81 LEU A CA 1
ATOM 638 C C . LEU A 1 81 ? -14.153 -6.100 8.268 1.00 93.31 81 LEU A C 1
ATOM 640 O O . LEU A 1 81 ? -14.461 -7.096 8.917 1.00 93.31 81 LEU A O 1
ATOM 644 N N . LYS A 1 82 ? -14.072 -6.134 6.937 1.00 95.06 82 LYS A N 1
ATOM 645 C CA . LYS A 1 82 ? -14.222 -7.376 6.170 1.00 95.06 82 LYS A CA 1
ATOM 646 C C . LYS A 1 82 ? -12.960 -8.228 6.296 1.00 95.06 82 LYS A C 1
ATOM 648 O O . LYS A 1 82 ? -11.854 -7.688 6.329 1.00 95.06 82 LYS A O 1
ATOM 653 N N . HIS A 1 83 ? -13.107 -9.548 6.178 1.00 93.38 83 HIS A N 1
ATOM 654 C CA . HIS A 1 83 ? -11.984 -10.499 6.179 1.00 93.38 83 HIS A CA 1
ATOM 655 C C . HIS A 1 83 ? -10.834 -10.090 5.242 1.00 93.38 83 HIS A C 1
ATOM 657 O O . HIS A 1 83 ? -9.661 -10.113 5.605 1.00 93.38 83 HIS A O 1
ATOM 663 N N . LYS A 1 84 ? -11.171 -9.622 4.031 1.00 93.31 84 LYS A N 1
ATOM 664 C CA . LYS A 1 84 ? -10.183 -9.146 3.052 1.00 93.31 84 LYS A CA 1
ATOM 665 C C . LYS A 1 84 ? -9.391 -7.926 3.542 1.00 93.31 84 LYS A C 1
ATOM 667 O O . LYS A 1 84 ? -8.210 -7.820 3.235 1.00 93.31 84 LYS A O 1
ATOM 672 N N . GLN A 1 85 ? -10.022 -7.010 4.277 1.00 92.06 85 GLN A N 1
ATOM 673 C CA . GLN A 1 85 ? -9.353 -5.827 4.828 1.00 92.06 85 GLN A CA 1
ATOM 674 C C . GLN A 1 85 ? -8.412 -6.219 5.965 1.00 92.06 85 GLN A C 1
ATOM 676 O O . GLN A 1 85 ? -7.279 -5.756 5.980 1.00 92.06 85 GLN A O 1
ATOM 681 N N . VAL A 1 86 ? -8.840 -7.131 6.844 1.00 93.25 86 VAL A N 1
ATOM 682 C CA . VAL A 1 86 ? -7.990 -7.681 7.912 1.00 93.25 86 VAL A CA 1
ATOM 683 C C . VAL A 1 86 ? -6.778 -8.396 7.328 1.00 93.25 86 VAL A C 1
ATOM 685 O O . VAL A 1 86 ? -5.650 -8.136 7.741 1.00 93.25 86 VAL A O 1
ATOM 688 N N . LYS A 1 87 ? -6.991 -9.257 6.327 1.00 94.12 87 LYS A N 1
ATOM 689 C CA . LYS A 1 87 ? -5.902 -9.953 5.641 1.00 94.12 87 LYS A CA 1
ATOM 690 C C . LYS A 1 87 ? -4.932 -8.965 4.992 1.00 94.12 87 LYS A C 1
ATOM 692 O O . LYS A 1 87 ? -3.739 -9.050 5.244 1.00 94.12 87 LYS A O 1
ATOM 697 N N . ASN A 1 88 ? -5.436 -7.999 4.222 1.00 92.19 88 ASN A N 1
ATOM 698 C CA . ASN A 1 88 ? -4.594 -6.987 3.582 1.00 92.19 88 ASN A CA 1
ATOM 699 C C . ASN A 1 88 ? -3.817 -6.141 4.600 1.00 92.19 88 ASN A C 1
ATOM 701 O O . ASN A 1 88 ? -2.660 -5.823 4.351 1.00 92.19 88 ASN A O 1
ATOM 705 N N . ALA A 1 89 ? -4.431 -5.780 5.729 1.00 92.19 89 ALA A N 1
ATOM 706 C CA . ALA A 1 89 ? -3.773 -5.015 6.781 1.00 92.19 89 ALA A CA 1
ATOM 707 C C . ALA A 1 89 ? -2.630 -5.815 7.420 1.00 92.19 89 ALA A C 1
ATOM 709 O O . ALA A 1 89 ? -1.523 -5.296 7.554 1.00 92.19 89 ALA A O 1
ATOM 710 N N . LYS A 1 90 ? -2.867 -7.099 7.726 1.00 91.12 90 LYS A N 1
ATOM 711 C CA . LYS A 1 90 ? -1.843 -8.018 8.247 1.00 91.12 90 LYS A CA 1
ATOM 712 C C . LYS A 1 90 ? -0.718 -8.257 7.232 1.00 91.12 90 LYS A C 1
ATOM 714 O O . LYS A 1 90 ? 0.448 -8.173 7.604 1.00 91.12 90 LYS A O 1
ATOM 719 N N . ASP A 1 91 ? -1.055 -8.480 5.960 1.00 92.56 91 ASP A N 1
ATOM 720 C CA . ASP A 1 91 ? -0.089 -8.681 4.867 1.00 92.56 91 ASP A CA 1
ATOM 721 C C . ASP A 1 91 ? 0.791 -7.436 4.653 1.00 92.56 91 ASP A C 1
ATOM 723 O O . ASP A 1 91 ? 1.980 -7.553 4.364 1.00 92.56 91 ASP A O 1
ATOM 727 N N . LYS A 1 92 ? 0.221 -6.239 4.840 1.00 90.00 92 LYS A N 1
ATOM 728 C CA . LYS A 1 92 ? 0.934 -4.954 4.801 1.00 90.00 92 LYS A CA 1
ATOM 729 C C . LYS A 1 92 ? 1.602 -4.584 6.129 1.00 90.00 92 LYS A C 1
ATOM 731 O O . LYS A 1 92 ? 2.108 -3.481 6.242 1.00 90.00 92 LYS A O 1
ATOM 736 N N . GLY A 1 93 ? 1.612 -5.460 7.136 1.00 89.88 93 GLY A N 1
ATOM 737 C CA . GLY A 1 93 ? 2.313 -5.225 8.402 1.00 89.88 93 GLY A CA 1
ATOM 738 C C . GLY A 1 93 ? 1.677 -4.183 9.330 1.00 89.88 93 GLY A C 1
ATOM 739 O O . GLY A 1 93 ? 2.334 -3.753 10.277 1.00 89.88 93 GLY A O 1
ATOM 740 N N . ILE A 1 94 ? 0.420 -3.796 9.098 1.00 91.19 94 ILE A N 1
ATOM 741 C CA . ILE A 1 94 ? -0.323 -2.876 9.969 1.00 91.19 94 ILE A CA 1
ATOM 742 C C . ILE A 1 94 ? -0.617 -3.573 11.303 1.00 91.19 94 ILE A C 1
ATOM 744 O O . ILE A 1 94 ? -1.107 -4.707 11.333 1.00 91.19 94 ILE A O 1
ATOM 748 N N . LYS A 1 95 ? -0.349 -2.887 12.418 1.00 89.75 95 LYS A N 1
ATOM 749 C CA . LYS A 1 95 ? -0.584 -3.395 13.780 1.00 89.75 95 LYS A CA 1
ATOM 750 C C . LYS A 1 95 ? -1.520 -2.475 14.554 1.00 89.75 95 LYS A C 1
ATOM 752 O O . LYS A 1 95 ? -1.510 -1.267 14.343 1.00 89.75 95 LYS A O 1
ATOM 757 N N . ILE A 1 96 ? -2.290 -3.059 15.471 1.00 89.25 96 ILE A N 1
ATOM 758 C CA . ILE A 1 96 ? -3.122 -2.332 16.434 1.00 89.25 96 ILE A CA 1
ATOM 759 C C 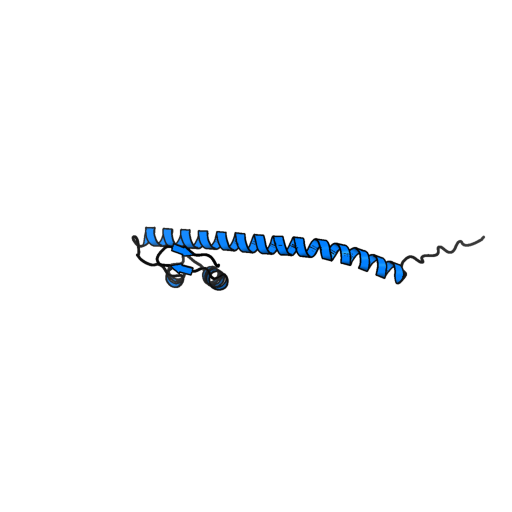. ILE A 1 96 ? -2.484 -2.504 17.816 1.00 89.25 96 ILE A C 1
ATOM 761 O O . ILE A 1 96 ? -2.295 -3.635 18.264 1.00 89.25 96 ILE A O 1
ATOM 765 N N . ASN A 1 97 ? -2.146 -1.397 18.475 1.00 86.25 97 ASN A N 1
ATOM 766 C CA . ASN A 1 97 ? -1.548 -1.360 19.808 1.00 86.25 97 ASN A CA 1
ATOM 767 C C . ASN A 1 97 ? -2.519 -0.668 20.770 1.00 86.25 97 ASN A C 1
ATOM 769 O O . ASN A 1 97 ? -2.552 0.560 20.865 1.00 86.25 97 ASN A O 1
ATOM 773 N N . GLY A 1 98 ? -3.337 -1.462 21.463 1.00 83.19 98 GLY A N 1
ATOM 774 C CA . GLY A 1 98 ? -4.441 -0.945 22.270 1.00 83.19 98 GLY A CA 1
ATOM 775 C C . GLY A 1 98 ? -5.514 -0.344 21.367 1.00 83.19 98 GLY A C 1
ATOM 776 O O . GLY A 1 98 ? -6.343 -1.072 20.827 1.00 83.19 98 GLY A O 1
ATOM 777 N N . THR A 1 99 ? -5.466 0.971 21.180 1.00 78.69 99 THR A N 1
ATOM 778 C CA . THR A 1 99 ? -6.394 1.744 20.342 1.00 78.69 99 THR A CA 1
ATOM 779 C C . THR A 1 99 ? -5.699 2.485 19.200 1.00 78.69 99 THR A C 1
ATOM 781 O O . THR A 1 99 ? -6.368 2.991 18.305 1.00 78.69 99 THR A O 1
ATOM 784 N N . ALA A 1 100 ? -4.364 2.522 19.201 1.00 82.06 100 ALA A N 1
ATOM 785 C CA . ALA A 1 100 ? -3.577 3.157 18.155 1.00 82.06 100 ALA A CA 1
ATOM 786 C C . ALA A 1 100 ? -3.276 2.171 17.022 1.00 82.06 100 ALA A C 1
ATOM 788 O O . ALA A 1 100 ? -3.027 0.986 17.268 1.00 82.06 100 ALA A O 1
ATOM 789 N N . VAL A 1 101 ? -3.230 2.665 15.787 1.00 87.12 101 VAL A N 1
ATOM 790 C CA . VAL A 1 101 ? -2.800 1.891 14.619 1.00 87.12 101 VAL A CA 1
ATOM 791 C C . VAL A 1 101 ? -1.407 2.354 14.215 1.00 87.12 101 VAL A C 1
ATOM 793 O O . VAL A 1 101 ? -1.112 3.542 14.180 1.00 87.12 101 VAL A O 1
ATOM 796 N N . SER A 1 102 ? -0.523 1.408 13.918 1.00 81.38 102 SER A N 1
ATOM 797 C CA . SER A 1 102 ? 0.788 1.691 13.332 1.00 81.38 102 SER A CA 1
ATOM 798 C C . SER A 1 102 ? 0.873 1.038 11.959 1.00 81.38 102 SER A C 1
ATOM 800 O O . SER A 1 102 ? 0.606 -0.163 11.838 1.00 81.38 102 SER A O 1
ATOM 802 N N . GLY A 1 103 ? 1.249 1.818 10.943 1.00 76.12 103 GLY A N 1
ATOM 803 C CA . GLY A 1 103 ? 1.569 1.309 9.610 1.00 76.12 103 GLY A CA 1
ATOM 804 C C . GLY A 1 103 ? 2.834 0.434 9.585 1.00 76.12 103 GLY A C 1
ATOM 805 O O . GLY A 1 103 ? 3.526 0.318 10.603 1.00 76.12 103 GLY A O 1
ATOM 806 N N . PRO A 1 104 ? 3.132 -0.209 8.440 1.00 68.38 104 PRO A N 1
ATOM 807 C CA . PRO A 1 104 ? 4.420 -0.865 8.219 1.00 68.38 104 PRO A CA 1
ATOM 808 C C . PRO A 1 104 ? 5.610 0.091 8.426 1.00 68.38 104 PRO A C 1
ATOM 810 O O . PRO A 1 104 ? 5.434 1.302 8.275 1.00 68.38 104 PRO A O 1
ATOM 813 N N . PRO A 1 105 ? 6.800 -0.447 8.767 1.00 55.03 105 PRO A N 1
ATOM 814 C CA . PRO A 1 105 ? 8.042 0.326 8.800 1.00 55.03 105 PRO A CA 1
ATOM 815 C C . PRO A 1 105 ? 8.404 0.925 7.435 1.00 55.03 105 PRO A C 1
ATOM 817 O O . PRO A 1 105 ? 8.007 0.339 6.399 1.00 55.03 105 PRO A O 1
#

Radius of gyration: 28.03 Å; Cα contacts (8 Å, |Δi|>4): 67; chains: 1; bounding box: 39×16×99 Å

Organism: Carnobacterium divergens (NCBI:txid2748)

Sequence (105 aa):
MKKKLLNNNGFTLVEMILVLFVISVLLILVIPNVTKQKEKIDHQGTDALVTVVETQIELYQLEKGNVESVTFEMLEKAGYLKHKQVKNAKDKGIKINGTAVSGPP

InterPro domains:
  IPR000983 General secretion pathway protein G-type pilin [PR00813] (10-35)
  IPR000983 General secretion pathway protein G-type pilin [PR00813] (46-64)
  IPR012902 Prokaryotic N-terminal methylation site [PF07963] (7-30)
  IPR012902 Prokaryotic N-terminal methylation site [TIGR02532] (9-30)
  IPR016940 Competence protein ComGC [NF040999] (9-91)
  IPR016940 Competence protein ComGC [PIRSF029928] (4-98)
  IPR045584 Pilin-like [SSF54523] (11-68)
  IPR060070 Competence protein ComGC, C-terminal domain [PF26697] (32-99)